Protein AF-A0A962L9R4-F1 (afdb_monomer)

pLDDT: mean 79.28, std 17.74, range [45.66, 96.0]

Mean predicted aligned error: 11.36 Å

Structure (mmCIF, N/CA/C/O backbone):
data_AF-A0A962L9R4-F1
#
_entry.id   AF-A0A962L9R4-F1
#
loop_
_atom_site.group_PDB
_atom_site.id
_atom_site.type_symbol
_atom_site.label_atom_id
_atom_site.label_alt_id
_atom_site.label_comp_id
_atom_site.label_asym_id
_atom_site.label_entity_id
_atom_site.label_seq_id
_atom_site.pdbx_PDB_ins_code
_atom_site.Cartn_x
_atom_site.Cartn_y
_atom_site.Cartn_z
_atom_site.occupancy
_atom_site.B_iso_or_equiv
_atom_site.auth_seq_id
_atom_site.auth_comp_id
_atom_site.auth_asym_id
_atom_site.auth_atom_id
_atom_site.pdbx_PDB_model_num
ATOM 1 N N . MET A 1 1 ? 6.193 21.437 63.450 1.00 46.38 1 MET A N 1
ATOM 2 C CA . MET A 1 1 ? 6.453 20.399 62.426 1.00 46.38 1 MET A CA 1
ATOM 3 C C . MET A 1 1 ? 5.137 19.714 62.081 1.00 46.38 1 MET A C 1
ATOM 5 O O . MET A 1 1 ? 4.665 18.908 62.871 1.00 46.38 1 MET A O 1
ATOM 9 N N . ARG A 1 2 ? 4.491 20.088 60.968 1.00 45.66 2 ARG A N 1
ATOM 10 C CA . ARG A 1 2 ? 3.232 19.478 60.510 1.00 45.66 2 ARG A CA 1
ATOM 11 C C . ARG A 1 2 ? 3.519 18.717 59.220 1.00 45.66 2 ARG A C 1
ATOM 13 O O . ARG A 1 2 ? 3.958 19.294 58.233 1.00 45.66 2 ARG A O 1
ATOM 20 N N . LYS A 1 3 ? 3.385 17.402 59.332 1.00 48.62 3 LYS A N 1
ATOM 21 C CA . LYS A 1 3 ? 3.659 16.385 58.325 1.00 48.62 3 LYS A CA 1
ATOM 22 C C . LYS A 1 3 ? 2.488 16.254 57.346 1.00 48.62 3 LYS A C 1
ATOM 24 O O . LYS A 1 3 ? 1.347 16.393 57.766 1.00 48.62 3 LYS A O 1
ATOM 29 N N . LEU A 1 4 ? 2.853 15.881 56.115 1.00 56.09 4 LEU A N 1
ATOM 30 C CA . LEU A 1 4 ? 2.093 15.154 55.090 1.00 56.09 4 LEU A CA 1
ATOM 31 C C . LEU A 1 4 ? 0.729 15.712 54.667 1.00 56.09 4 LEU A C 1
ATOM 33 O O . LEU A 1 4 ? -0.233 15.527 55.395 1.00 56.09 4 LEU A O 1
ATOM 37 N N . ILE A 1 5 ?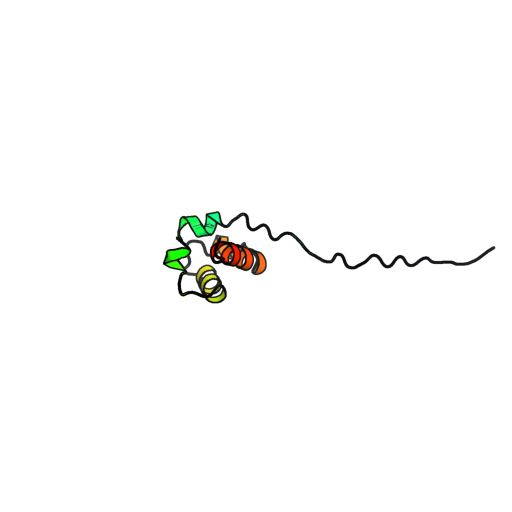 0.636 16.150 53.404 1.00 57.50 5 ILE A N 1
ATOM 38 C CA . ILE A 1 5 ? -0.307 15.567 52.429 1.00 57.50 5 ILE A CA 1
ATOM 39 C C . ILE A 1 5 ? 0.410 15.521 51.067 1.00 57.50 5 ILE A C 1
ATOM 41 O O . ILE A 1 5 ? 0.598 16.545 50.416 1.00 57.50 5 ILE A O 1
ATOM 45 N N . CYS A 1 6 ? 0.863 14.326 50.675 1.00 50.31 6 CYS A N 1
ATOM 46 C CA . CYS A 1 6 ? 1.287 14.023 49.309 1.00 50.31 6 CYS A CA 1
ATOM 47 C C . CYS A 1 6 ? 0.042 13.970 48.422 1.00 50.31 6 CYS A C 1
ATOM 49 O O . CYS A 1 6 ? -0.685 12.978 48.435 1.00 50.31 6 CYS A O 1
ATOM 51 N N . THR A 1 7 ? -0.196 15.017 47.639 1.00 58.47 7 THR A N 1
ATOM 52 C CA . THR A 1 7 ? -1.169 14.974 46.547 1.00 58.47 7 THR A CA 1
ATOM 53 C C . THR A 1 7 ? -0.536 14.216 45.383 1.00 58.47 7 THR A C 1
ATOM 55 O O . THR A 1 7 ? 0.179 14.793 44.567 1.00 58.47 7 THR A O 1
ATOM 58 N N . MET A 1 8 ? -0.760 12.901 45.329 1.00 54.84 8 MET A N 1
ATOM 59 C CA . MET A 1 8 ? -0.568 12.111 44.112 1.00 54.84 8 MET A CA 1
ATOM 60 C C . MET A 1 8 ? -1.568 12.619 43.069 1.00 54.84 8 MET A C 1
ATOM 62 O O . MET A 1 8 ? -2.741 12.252 43.082 1.00 54.84 8 MET A O 1
ATOM 66 N N . MET A 1 9 ? -1.115 13.502 42.180 1.00 57.19 9 MET A N 1
ATOM 67 C CA . MET A 1 9 ? -1.827 13.772 40.938 1.00 57.19 9 MET A CA 1
ATOM 68 C C . MET A 1 9 ? -1.703 12.534 40.054 1.00 57.19 9 MET A C 1
ATOM 70 O O . MET A 1 9 ? -0.627 12.200 39.563 1.00 57.19 9 MET A O 1
ATOM 74 N N . VAL A 1 10 ? -2.832 11.855 39.875 1.00 61.31 10 VAL A N 1
ATOM 75 C CA . VAL A 1 10 ? -3.064 10.891 38.803 1.00 61.31 10 VAL A CA 1
ATOM 76 C C . VAL A 1 10 ? -3.011 11.678 37.492 1.00 61.31 10 VAL A C 1
ATOM 78 O O . VAL A 1 10 ? -4.010 12.233 37.043 1.00 61.31 10 VAL A O 1
ATOM 81 N N . ALA A 1 11 ? -1.815 11.803 36.915 1.00 59.47 11 ALA A N 1
ATOM 82 C CA . ALA A 1 11 ? -1.652 12.278 35.550 1.00 59.47 11 ALA A CA 1
ATOM 83 C C . ALA A 1 11 ? -2.153 11.161 34.629 1.00 59.47 11 ALA A C 1
ATOM 85 O O . ALA A 1 11 ? -1.543 10.098 34.520 1.00 59.47 11 ALA A O 1
ATOM 86 N N . GLY A 1 12 ? -3.342 11.393 34.076 1.00 55.69 12 GLY A N 1
ATOM 87 C CA . GLY A 1 12 ? -4.063 10.460 33.229 1.00 55.69 12 GLY A CA 1
ATOM 88 C C . GLY A 1 12 ? -3.237 9.981 32.042 1.00 55.69 12 GLY A C 1
ATOM 89 O O . GLY A 1 12 ? -2.436 10.719 31.467 1.00 55.69 12 GLY A O 1
ATOM 90 N N . LEU A 1 13 ? -3.486 8.724 31.680 1.00 51.53 13 LEU A N 1
ATOM 91 C CA . LEU A 1 13 ? -3.041 8.111 30.442 1.00 51.53 13 LEU A CA 1
ATOM 92 C C . LEU A 1 13 ? -3.615 8.884 29.244 1.00 51.53 13 LEU A C 1
ATOM 94 O O . LEU A 1 13 ? -4.654 8.525 28.703 1.00 51.53 13 LEU A O 1
ATOM 98 N N . TYR A 1 14 ? -2.914 9.921 28.797 1.00 52.53 14 TYR A N 1
ATOM 99 C CA . TYR A 1 14 ? -2.947 10.363 27.404 1.00 52.53 14 TYR A CA 1
ATOM 100 C C . TYR A 1 14 ? -1.859 9.596 26.646 1.00 52.53 14 TYR A C 1
ATOM 102 O O . TYR A 1 14 ? -0.890 10.161 26.146 1.00 52.53 14 TYR A O 1
ATOM 110 N N . ALA A 1 15 ? -1.977 8.268 26.635 1.00 54.12 15 ALA A N 1
ATOM 111 C CA . ALA A 1 15 ? -1.132 7.419 25.816 1.00 54.12 15 ALA A CA 1
ATOM 112 C C . ALA A 1 15 ? -1.718 7.379 24.398 1.00 54.12 15 ALA A C 1
ATOM 114 O O . ALA A 1 15 ? -2.667 6.651 24.131 1.00 54.12 15 ALA A O 1
ATOM 115 N N . GLY A 1 16 ? -1.138 8.190 23.514 1.00 50.84 16 GLY A N 1
ATOM 116 C CA . GLY A 1 16 ? -0.944 7.807 22.117 1.00 50.84 16 GLY A CA 1
ATOM 117 C C . GLY A 1 16 ? -2.172 7.792 21.210 1.00 50.84 16 GLY A C 1
ATOM 118 O O . GLY A 1 16 ? -2.453 6.776 20.592 1.00 50.84 16 GLY A O 1
ATOM 119 N N . ALA A 1 17 ? -2.831 8.934 21.025 1.00 49.38 17 ALA A N 1
ATOM 120 C CA . ALA A 1 17 ? -3.451 9.222 19.731 1.00 49.38 17 ALA A CA 1
ATOM 121 C C . ALA A 1 17 ? -2.475 10.098 18.938 1.00 49.38 17 ALA A C 1
ATOM 123 O O . ALA A 1 17 ? -2.652 11.311 18.831 1.00 49.38 17 ALA A O 1
ATOM 124 N N . THR A 1 18 ? -1.379 9.513 18.448 1.00 46.88 18 THR A N 1
ATOM 125 C CA . THR A 1 18 ? -0.622 10.172 17.382 1.00 46.88 18 THR A CA 1
ATOM 126 C C . THR A 1 18 ? -1.533 10.198 16.159 1.00 46.88 18 THR A C 1
ATOM 128 O O . THR A 1 18 ? -2.004 9.125 15.773 1.00 46.88 18 THR A O 1
ATOM 131 N N . PRO A 1 19 ? -1.819 11.362 15.547 1.00 46.84 19 PRO A N 1
ATOM 132 C CA . PRO A 1 19 ? -2.424 11.370 14.228 1.00 46.84 19 PRO A CA 1
ATOM 133 C C . PRO A 1 19 ? -1.436 10.645 13.323 1.00 46.84 19 PRO A C 1
ATOM 135 O O . PRO A 1 19 ? -0.346 11.143 13.045 1.00 46.84 19 PRO A O 1
ATOM 138 N N . VAL A 1 20 ? -1.771 9.411 12.963 1.00 49.72 20 VAL A N 1
ATOM 139 C CA . VAL A 1 20 ? -1.050 8.684 11.935 1.00 49.72 20 VAL A CA 1
ATOM 140 C C . VAL A 1 20 ? -1.189 9.572 10.698 1.00 49.72 20 VAL A C 1
ATOM 142 O O . VAL A 1 20 ? -2.297 9.900 10.270 1.00 49.72 20 VAL A O 1
ATOM 145 N N . LEU A 1 21 ? -0.073 10.140 10.250 1.00 51.66 21 LEU A N 1
ATOM 146 C CA . LEU A 1 21 ? -0.060 11.052 9.117 1.00 51.66 21 LEU A CA 1
ATOM 147 C C . LEU A 1 21 ? -0.347 10.212 7.871 1.00 51.66 21 LEU A C 1
ATOM 149 O O . LEU A 1 21 ? 0.565 9.668 7.257 1.00 51.66 21 LEU A O 1
ATOM 153 N N . ALA A 1 22 ? -1.629 10.076 7.539 1.00 56.97 22 ALA A N 1
ATOM 154 C CA . ALA A 1 22 ? -2.110 9.731 6.211 1.00 56.97 22 ALA A CA 1
ATOM 155 C C . ALA A 1 22 ? -1.743 10.899 5.277 1.00 56.97 22 ALA A C 1
ATOM 157 O O . ALA A 1 22 ? -2.542 11.803 5.049 1.00 56.97 22 ALA A O 1
ATOM 158 N N . GLY A 1 23 ? -0.456 10.986 4.934 1.00 56.56 23 GLY A N 1
ATOM 159 C CA . GLY A 1 23 ? 0.099 12.052 4.095 1.00 56.56 23 GLY A CA 1
ATOM 160 C C . GLY A 1 23 ? 0.946 11.550 2.929 1.00 56.56 23 GLY A C 1
ATOM 161 O O . GLY A 1 23 ? 1.257 12.331 2.034 1.00 56.56 23 GLY A O 1
ATOM 162 N N . ASP A 1 24 ? 1.291 10.261 2.923 1.00 69.25 24 ASP A N 1
ATOM 163 C CA . ASP A 1 24 ? 2.061 9.631 1.852 1.00 69.25 24 ASP A CA 1
ATOM 164 C C . ASP A 1 24 ? 1.177 8.779 0.926 1.00 69.25 24 ASP A C 1
ATOM 166 O O . ASP A 1 24 ? 1.695 7.992 0.138 1.00 69.25 24 ASP A O 1
ATOM 170 N N . GLU A 1 25 ? -0.155 8.933 0.942 1.00 78.69 25 GLU A N 1
ATOM 171 C CA . GLU A 1 25 ? -1.040 8.304 -0.052 1.00 78.69 25 GLU A CA 1
ATOM 172 C C . GLU A 1 25 ? -0.593 8.521 -1.506 1.00 78.69 25 GLU A C 1
ATOM 174 O O . GLU A 1 25 ? -0.738 7.580 -2.296 1.00 78.69 25 GLU A O 1
ATOM 179 N N . PRO A 1 26 ? -0.006 9.682 -1.886 1.00 84.00 26 PRO A N 1
ATOM 180 C CA . PRO A 1 26 ? 0.560 9.855 -3.217 1.00 84.00 26 PRO A CA 1
ATOM 181 C C . PRO A 1 26 ? 1.550 8.756 -3.622 1.00 84.00 26 PRO A C 1
ATOM 183 O O . PRO A 1 26 ? 1.578 8.408 -4.796 1.00 84.00 26 PRO A O 1
ATOM 186 N N . LEU A 1 27 ? 2.285 8.149 -2.677 1.00 85.50 27 LEU A N 1
ATOM 187 C CA . LEU A 1 27 ? 3.203 7.035 -2.947 1.00 85.50 27 LEU A CA 1
ATOM 188 C C . LEU A 1 27 ? 2.485 5.850 -3.606 1.00 85.50 27 LEU A C 1
ATOM 190 O O . LEU A 1 27 ? 3.007 5.246 -4.541 1.00 85.50 27 LEU A O 1
ATOM 194 N N . CYS A 1 28 ? 1.287 5.510 -3.127 1.00 89.38 28 CYS A N 1
ATOM 195 C CA . CYS A 1 28 ? 0.491 4.432 -3.705 1.00 89.38 28 CYS A CA 1
ATOM 196 C C . CYS A 1 28 ? -0.113 4.849 -5.052 1.00 89.38 28 CYS A C 1
ATOM 198 O O . CYS A 1 28 ? -0.162 4.045 -5.981 1.00 89.38 28 CYS A O 1
ATOM 200 N N . LEU A 1 29 ? -0.523 6.114 -5.167 1.00 91.31 29 LEU A N 1
ATOM 201 C CA . LEU A 1 29 ? -1.185 6.662 -6.353 1.00 91.31 29 LEU A CA 1
ATOM 202 C C . LEU A 1 29 ? -0.245 6.885 -7.549 1.00 91.31 29 LEU A C 1
ATOM 204 O O . LEU A 1 29 ? -0.718 7.125 -8.655 1.00 91.31 29 LEU A O 1
ATOM 208 N N . GLU A 1 30 ? 1.076 6.783 -7.371 1.00 90.06 30 GLU A N 1
ATOM 209 C CA . GLU A 1 30 ? 2.026 6.804 -8.494 1.00 90.06 30 GLU A CA 1
ATOM 210 C C . GLU A 1 30 ? 1.861 5.607 -9.440 1.00 90.06 30 GLU A C 1
ATOM 212 O O . GLU A 1 30 ? 2.231 5.688 -10.611 1.00 90.06 30 GLU A O 1
ATOM 217 N N . CYS A 1 31 ? 1.385 4.474 -8.918 1.00 90.50 31 CYS A N 1
ATOM 218 C CA . CYS A 1 31 ? 1.289 3.212 -9.655 1.00 90.50 31 CYS A CA 1
ATOM 219 C C . CYS A 1 31 ? -0.099 2.578 -9.601 1.00 90.50 31 CYS A C 1
ATOM 221 O O . CYS A 1 31 ? -0.355 1.693 -10.413 1.00 90.50 31 CYS A O 1
ATOM 223 N N . HIS A 1 32 ? -0.945 2.987 -8.654 1.00 91.00 32 HIS A N 1
ATOM 224 C CA . HIS A 1 32 ? -2.253 2.390 -8.448 1.00 91.00 32 HIS A CA 1
ATOM 225 C C . HIS A 1 32 ? -3.383 3.391 -8.641 1.00 91.00 32 HIS A C 1
ATOM 227 O O . HIS A 1 32 ? -3.336 4.509 -8.128 1.00 91.00 32 HIS A O 1
ATOM 233 N N . GLU A 1 33 ? -4.439 2.931 -9.295 1.00 93.94 33 GLU A N 1
ATOM 234 C CA . GLU A 1 33 ? -5.772 3.508 -9.260 1.00 93.94 33 GLU A CA 1
ATOM 235 C C . GLU A 1 33 ? -6.639 2.658 -8.313 1.00 93.94 33 GLU A C 1
ATOM 237 O O . GLU A 1 33 ? -7.169 1.626 -8.722 1.00 93.94 33 GLU A O 1
ATOM 242 N N . PRO A 1 34 ? -6.807 3.047 -7.030 1.00 92.69 34 PRO A N 1
ATOM 243 C CA . PRO A 1 34 ? -7.423 2.187 -6.012 1.00 92.69 34 PRO A CA 1
ATOM 244 C C . PRO A 1 34 ? -8.825 1.674 -6.360 1.00 92.69 34 PRO A C 1
ATOM 246 O O . PRO A 1 34 ? -9.193 0.565 -5.981 1.00 92.69 34 PRO A O 1
ATOM 249 N N . ALA A 1 35 ? -9.609 2.471 -7.092 1.00 91.00 35 ALA A N 1
ATOM 250 C CA . ALA A 1 35 ? -10.960 2.102 -7.507 1.00 91.00 35 ALA A CA 1
ATOM 251 C C . ALA A 1 35 ? -10.989 0.973 -8.553 1.00 91.00 35 ALA A C 1
ATOM 253 O O . ALA A 1 35 ? -12.004 0.283 -8.671 1.00 91.00 35 ALA A O 1
ATOM 254 N N . GLU A 1 36 ? -9.898 0.785 -9.295 1.00 92.56 36 GLU A N 1
ATOM 255 C CA . GLU A 1 36 ? -9.756 -0.254 -10.313 1.00 92.56 36 GLU A CA 1
ATOM 256 C C . GLU A 1 36 ? -8.877 -1.399 -9.803 1.00 92.56 36 GLU A C 1
ATOM 258 O O . GLU A 1 36 ? -9.334 -2.540 -9.729 1.00 92.56 36 GLU A O 1
ATOM 263 N N . ASP A 1 37 ? -7.655 -1.092 -9.365 1.00 94.12 37 ASP A N 1
ATOM 264 C CA . ASP A 1 37 ? -6.645 -2.084 -8.985 1.00 94.12 37 ASP A CA 1
ATOM 265 C C . ASP A 1 37 ? -6.997 -2.854 -7.709 1.00 94.12 37 ASP A C 1
ATOM 267 O O . ASP A 1 37 ? -6.561 -3.992 -7.527 1.00 94.12 37 ASP A O 1
ATOM 271 N N . TRP A 1 38 ? -7.754 -2.238 -6.794 1.00 94.56 38 TRP A N 1
ATOM 272 C CA . TRP A 1 38 ? -8.022 -2.789 -5.460 1.00 94.56 38 TRP A CA 1
ATOM 273 C C . TRP A 1 38 ? -9.500 -3.092 -5.204 1.00 94.56 38 TRP A C 1
ATOM 275 O O . TRP A 1 38 ? -9.866 -3.448 -4.085 1.00 94.56 38 TRP A O 1
ATOM 285 N N . LYS A 1 39 ? -10.352 -2.985 -6.229 1.00 91.56 39 LYS A N 1
ATOM 286 C CA . LYS A 1 39 ? -11.816 -3.087 -6.126 1.00 91.56 39 LYS A CA 1
ATOM 287 C C . LYS A 1 39 ? -12.318 -4.331 -5.383 1.00 91.56 39 LYS A C 1
ATOM 289 O O . LYS A 1 39 ? -13.283 -4.243 -4.628 1.00 91.56 39 LYS A O 1
ATOM 294 N N . ASP A 1 40 ? -11.658 -5.465 -5.600 1.00 93.56 40 ASP A N 1
ATOM 295 C CA . ASP A 1 40 ? -12.042 -6.767 -5.040 1.00 93.56 40 ASP A CA 1
ATOM 296 C C . ASP A 1 40 ? -11.036 -7.276 -3.989 1.00 93.56 40 ASP A C 1
ATOM 298 O O . ASP A 1 40 ? -11.067 -8.445 -3.595 1.00 93.56 40 ASP A O 1
ATOM 302 N N . LEU A 1 41 ? -10.128 -6.407 -3.529 1.00 94.75 41 LEU A N 1
ATOM 303 C CA . LEU A 1 41 ? -9.111 -6.736 -2.537 1.00 94.75 41 LEU A CA 1
ATOM 304 C C . LEU A 1 41 ? -9.478 -6.176 -1.166 1.00 94.75 41 LEU A C 1
ATOM 306 O O . LEU A 1 41 ? -9.926 -5.043 -1.006 1.00 94.75 41 LEU A O 1
ATOM 310 N N . THR A 1 42 ? -9.221 -6.971 -0.133 1.00 93.81 42 THR A N 1
ATOM 311 C CA . THR A 1 42 ? -9.267 -6.481 1.245 1.00 93.81 42 THR A CA 1
ATOM 312 C C . THR A 1 42 ? -8.033 -5.637 1.552 1.00 93.81 42 THR A C 1
ATOM 314 O O . THR A 1 42 ? -6.950 -5.876 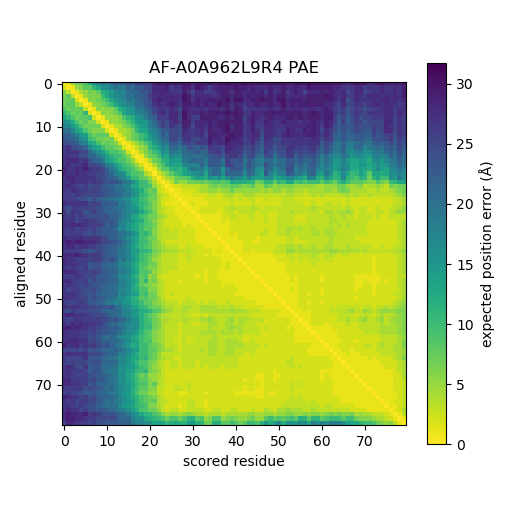1.017 1.00 93.81 42 THR A O 1
ATOM 317 N N . THR A 1 43 ? -8.148 -4.710 2.506 1.00 92.50 43 THR A N 1
ATOM 318 C CA . THR A 1 43 ? -7.003 -3.931 3.007 1.00 92.50 43 THR A CA 1
ATOM 319 C C . THR A 1 43 ? -5.818 -4.817 3.402 1.00 92.50 43 THR A C 1
ATOM 321 O O . THR A 1 43 ? -4.677 -4.492 3.094 1.00 92.50 43 THR A O 1
ATOM 324 N N . ALA A 1 44 ? -6.077 -5.970 4.025 1.00 93.81 44 ALA A N 1
ATOM 325 C CA . ALA A 1 44 ? -5.032 -6.913 4.413 1.00 93.81 44 ALA A CA 1
ATOM 326 C C . ALA A 1 44 ? -4.294 -7.521 3.206 1.00 93.81 44 ALA A C 1
ATOM 328 O O . ALA A 1 44 ? -3.076 -7.677 3.262 1.00 93.81 44 ALA A O 1
ATOM 329 N N . GLN A 1 45 ? -5.008 -7.836 2.119 1.00 96.00 45 GLN A N 1
ATOM 330 C CA . GLN A 1 45 ? -4.394 -8.332 0.881 1.00 96.00 45 GLN A CA 1
ATOM 331 C C . GLN A 1 45 ? -3.528 -7.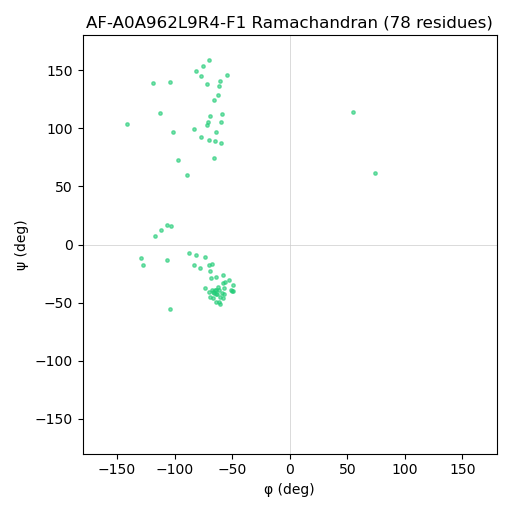253 0.230 1.00 96.00 45 GLN A C 1
ATOM 333 O O . GLN A 1 45 ? -2.369 -7.510 -0.072 1.00 96.00 45 GLN A O 1
ATOM 338 N N . ILE A 1 46 ? -4.039 -6.024 0.127 1.00 95.19 46 ILE A N 1
ATOM 339 C CA . ILE A 1 46 ? -3.296 -4.893 -0.450 1.00 95.19 46 ILE A CA 1
ATOM 340 C C . ILE A 1 46 ? -2.001 -4.635 0.333 1.00 95.19 46 ILE A C 1
ATOM 342 O O . ILE A 1 46 ? -0.944 -4.418 -0.251 1.00 95.19 46 ILE A O 1
ATOM 346 N N . ILE A 1 47 ? -2.055 -4.699 1.666 1.00 94.50 47 ILE A N 1
ATOM 347 C CA . ILE A 1 47 ? -0.874 -4.532 2.522 1.00 94.50 47 ILE A CA 1
ATOM 348 C C . ILE A 1 47 ? 0.129 -5.670 2.326 1.00 94.50 47 ILE A C 1
ATOM 350 O O . ILE A 1 47 ? 1.334 -5.416 2.291 1.00 94.50 47 ILE A O 1
ATOM 354 N N . ALA A 1 48 ? -0.343 -6.914 2.221 1.00 94.94 48 ALA A N 1
ATOM 355 C CA . ALA A 1 48 ? 0.525 -8.059 1.973 1.00 94.94 48 ALA A CA 1
ATOM 356 C C . ALA A 1 48 ? 1.268 -7.906 0.635 1.00 94.94 48 ALA A C 1
ATOM 358 O O . ALA A 1 48 ? 2.491 -8.058 0.603 1.00 94.94 48 ALA A O 1
ATOM 359 N N . ASP A 1 49 ? 0.558 -7.502 -0.418 1.00 94.12 49 ASP A N 1
ATOM 360 C CA . ASP A 1 49 ? 1.118 -7.272 -1.752 1.00 94.12 49 ASP A CA 1
ATOM 361 C C . ASP A 1 49 ? 2.074 -6.068 -1.771 1.00 94.12 49 ASP A C 1
ATOM 363 O O . ASP A 1 49 ? 3.151 -6.119 -2.367 1.00 94.12 49 ASP A O 1
ATOM 367 N N . ALA A 1 50 ? 1.749 -4.989 -1.054 1.00 93.00 50 ALA A N 1
ATOM 368 C CA . ALA A 1 50 ? 2.629 -3.829 -0.917 1.00 93.00 50 ALA A CA 1
ATOM 369 C C . ALA A 1 50 ? 3.959 -4.190 -0.228 1.00 93.00 50 ALA A C 1
ATOM 371 O O . ALA A 1 50 ? 5.020 -3.675 -0.591 1.00 93.00 50 ALA A O 1
ATOM 372 N N . LYS A 1 51 ? 3.921 -5.098 0.756 1.00 92.56 51 LYS A N 1
ATOM 373 C CA . LYS A 1 51 ? 5.107 -5.580 1.480 1.00 92.56 51 LYS A CA 1
ATOM 374 C C . LYS A 1 51 ? 5.874 -6.673 0.740 1.00 92.56 51 LYS A C 1
ATOM 376 O O . LYS A 1 51 ? 6.974 -7.018 1.181 1.00 92.56 51 LYS A O 1
ATOM 381 N N . ALA A 1 52 ? 5.342 -7.213 -0.353 1.00 94.62 52 ALA A N 1
ATOM 382 C CA . ALA A 1 52 ? 5.998 -8.276 -1.096 1.00 94.62 52 ALA A CA 1
ATOM 383 C C . ALA A 1 52 ? 7.371 -7.806 -1.633 1.00 94.62 52 ALA A C 1
ATOM 385 O O . ALA A 1 52 ? 7.531 -6.641 -2.011 1.00 94.62 52 ALA A O 1
ATOM 386 N N . PRO A 1 53 ? 8.410 -8.662 -1.609 1.00 93.94 53 PRO A N 1
ATOM 387 C CA . PRO A 1 53 ? 9.776 -8.276 -1.980 1.00 93.94 53 PRO A CA 1
ATOM 388 C C . PRO A 1 53 ? 9.946 -7.943 -3.469 1.00 93.94 53 PRO A C 1
ATOM 390 O O . PRO A 1 53 ? 10.940 -7.327 -3.849 1.00 93.94 53 PRO A O 1
ATOM 393 N N . ASP A 1 54 ? 8.998 -8.352 -4.307 1.00 93.38 54 ASP A N 1
ATOM 394 C CA . ASP A 1 54 ? 8.911 -8.060 -5.737 1.00 93.38 54 ASP A CA 1
ATOM 395 C C . ASP A 1 54 ? 8.174 -6.745 -6.047 1.00 93.38 54 ASP A C 1
ATOM 397 O O . ASP A 1 54 ? 8.204 -6.276 -7.188 1.00 93.38 54 ASP A O 1
ATOM 401 N N . ASN A 1 55 ? 7.580 -6.093 -5.042 1.00 91.50 55 ASN A N 1
ATOM 402 C CA . ASN A 1 55 ? 7.018 -4.761 -5.197 1.00 91.50 55 ASN A CA 1
ATOM 403 C C . ASN A 1 55 ? 8.127 -3.754 -5.565 1.00 91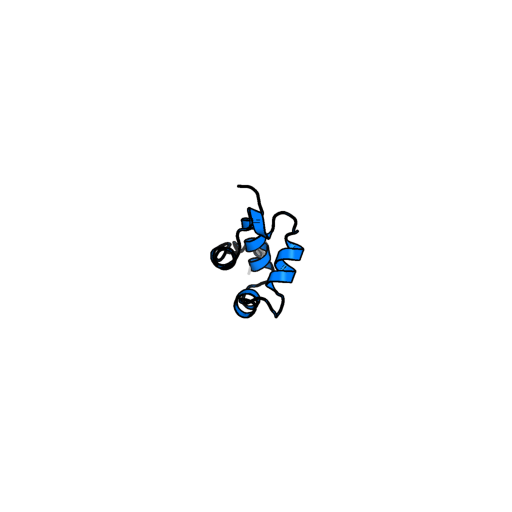.50 55 ASN A C 1
ATOM 405 O O . ASN A 1 55 ? 9.145 -3.631 -4.879 1.00 91.50 55 ASN A O 1
ATOM 409 N N . LYS A 1 56 ? 7.919 -2.971 -6.632 1.00 90.88 56 LYS A N 1
ATOM 410 C CA . LYS A 1 56 ? 8.899 -1.978 -7.123 1.00 90.88 56 LYS A CA 1
ATOM 411 C C . LYS A 1 56 ? 9.286 -0.929 -6.071 1.00 90.88 56 LYS A C 1
ATOM 413 O O . LYS A 1 56 ? 10.384 -0.380 -6.130 1.00 90.88 56 LYS A O 1
ATOM 418 N N . ARG A 1 57 ? 8.396 -0.670 -5.113 1.00 90.00 57 ARG A N 1
ATOM 419 C CA . ARG A 1 57 ? 8.541 0.262 -3.991 1.00 90.00 57 ARG A CA 1
ATOM 420 C C . ARG A 1 57 ? 8.744 -0.462 -2.656 1.00 90.00 57 ARG A C 1
ATOM 422 O O . ARG A 1 57 ? 8.640 0.169 -1.613 1.00 90.00 57 ARG A O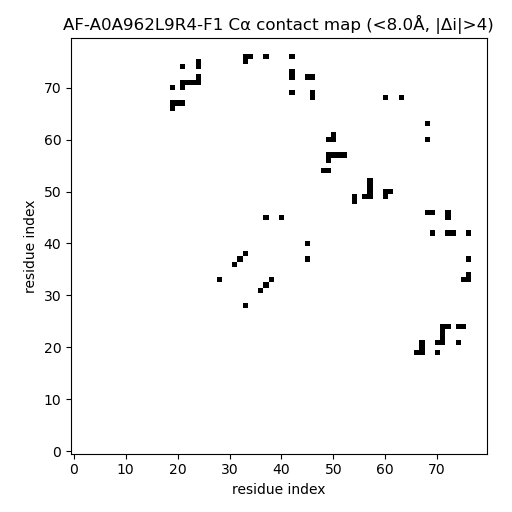 1
ATOM 429 N N . HIS A 1 58 ? 9.099 -1.754 -2.648 1.00 91.56 58 HIS A N 1
ATOM 430 C CA . HIS A 1 58 ? 9.265 -2.558 -1.426 1.00 91.56 58 HIS A CA 1
ATOM 431 C C . HIS A 1 58 ? 10.132 -1.880 -0.351 1.00 91.56 58 HIS A C 1
ATOM 433 O O . HIS A 1 58 ? 9.820 -1.949 0.835 1.00 91.56 58 HIS A O 1
ATOM 439 N N . LYS A 1 59 ? 11.222 -1.205 -0.747 1.00 90.88 59 LYS A N 1
ATOM 440 C CA . LYS A 1 59 ? 12.090 -0.469 0.190 1.00 90.88 59 LYS A CA 1
ATOM 441 C C . LYS A 1 59 ? 11.370 0.700 0.861 1.00 90.88 59 LYS A C 1
ATOM 443 O O . LYS A 1 59 ? 11.533 0.876 2.063 1.00 90.88 59 LYS A O 1
ATOM 448 N N . ASP A 1 60 ? 10.588 1.450 0.090 1.00 89.62 60 ASP A N 1
ATOM 449 C CA . ASP A 1 60 ? 9.819 2.601 0.564 1.00 89.62 60 ASP A CA 1
ATOM 450 C C . ASP A 1 60 ? 8.677 2.115 1.470 1.00 89.62 60 ASP A C 1
ATOM 452 O O . ASP A 1 60 ? 8.530 2.581 2.595 1.00 89.62 60 ASP A O 1
ATOM 456 N N . VAL A 1 61 ? 7.955 1.071 1.047 1.00 88.50 61 VAL A N 1
ATOM 457 C CA . VAL A 1 61 ? 6.884 0.444 1.839 1.00 88.50 61 VAL A CA 1
ATOM 458 C C . VAL A 1 61 ? 7.411 -0.134 3.157 1.00 88.50 61 VAL A C 1
ATOM 460 O O . VAL A 1 61 ? 6.761 0.001 4.187 1.00 88.50 61 VAL A O 1
ATOM 463 N N . ARG A 1 62 ? 8.605 -0.741 3.168 1.00 89.88 62 ARG A N 1
ATOM 464 C CA . ARG A 1 62 ? 9.239 -1.251 4.397 1.00 89.88 62 ARG A CA 1
ATOM 465 C C . ARG A 1 62 ? 9.736 -0.168 5.353 1.00 89.88 62 ARG A C 1
ATOM 467 O O . ARG A 1 62 ? 10.033 -0.497 6.501 1.00 89.88 62 ARG A O 1
ATOM 474 N N . ALA A 1 63 ? 9.897 1.068 4.886 1.00 90.31 63 ALA A N 1
ATOM 475 C CA . ALA A 1 63 ? 10.253 2.192 5.745 1.00 90.31 63 ALA A CA 1
ATOM 476 C C . ALA A 1 63 ? 9.042 2.716 6.535 1.00 90.31 63 ALA A C 1
ATOM 478 O O . ALA A 1 63 ? 9.227 3.363 7.566 1.00 90.31 63 ALA A O 1
ATOM 479 N N . LEU A 1 64 ? 7.824 2.410 6.079 1.00 89.06 64 LEU A N 1
ATOM 480 C CA . LEU A 1 64 ? 6.585 2.699 6.791 1.00 89.06 64 LEU A CA 1
ATOM 481 C C . LEU A 1 64 ? 6.374 1.695 7.929 1.00 89.06 64 LEU A C 1
ATOM 483 O O . LEU A 1 64 ? 6.684 0.507 7.801 1.00 89.06 64 LEU A O 1
ATOM 487 N N . SER A 1 65 ? 5.792 2.157 9.035 1.00 90.25 65 SER A N 1
ATOM 488 C CA . SER A 1 65 ? 5.244 1.246 10.036 1.00 90.25 65 SER A CA 1
ATOM 489 C C . SER A 1 65 ? 3.996 0.538 9.502 1.00 90.25 65 SER A C 1
ATOM 491 O O . SER A 1 65 ? 3.306 1.026 8.602 1.00 90.25 65 SER A O 1
ATOM 493 N N . ASP A 1 66 ? 3.665 -0.603 10.102 1.00 90.12 66 ASP A N 1
ATOM 494 C CA . ASP A 1 66 ? 2.449 -1.351 9.775 1.00 90.12 66 ASP A CA 1
ATOM 495 C C . ASP A 1 66 ? 1.185 -0.495 9.945 1.00 90.12 66 ASP A C 1
ATOM 497 O O . ASP A 1 66 ? 0.268 -0.571 9.131 1.00 90.12 66 ASP A O 1
ATOM 501 N N . GLU A 1 67 ? 1.165 0.362 10.964 1.00 90.00 67 GLU A N 1
ATOM 502 C CA . GLU A 1 67 ? 0.062 1.277 11.266 1.00 90.00 67 GLU A CA 1
ATOM 503 C C . GLU A 1 67 ? -0.054 2.400 10.229 1.00 90.00 67 GLU A C 1
ATOM 505 O O . GLU A 1 67 ? -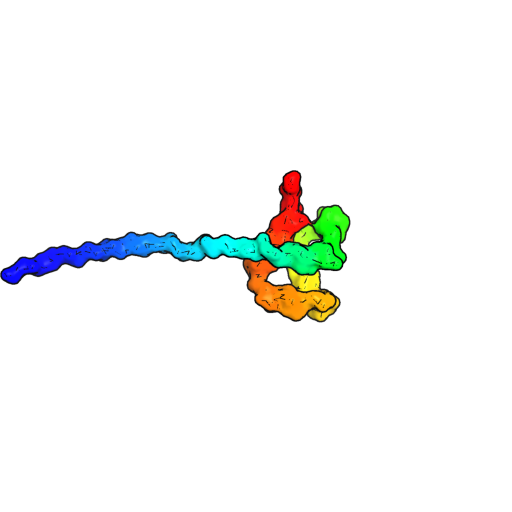1.163 2.733 9.809 1.00 90.00 67 GLU A O 1
ATOM 510 N N . GLN A 1 68 ? 1.074 2.959 9.776 1.00 90.19 68 GLN A N 1
ATOM 511 C CA . GLN A 1 68 ? 1.096 3.979 8.724 1.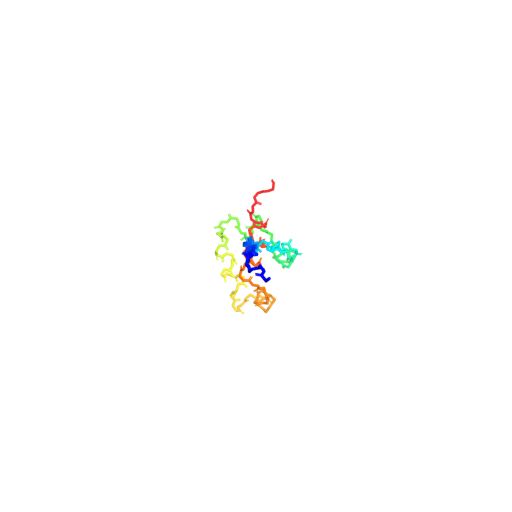00 90.19 68 GLN A CA 1
ATOM 512 C C . GLN A 1 68 ? 0.577 3.412 7.405 1.00 90.19 68 GLN A C 1
ATOM 514 O O . GLN A 1 68 ? -0.328 3.982 6.798 1.00 90.19 68 GLN A O 1
ATOM 519 N N .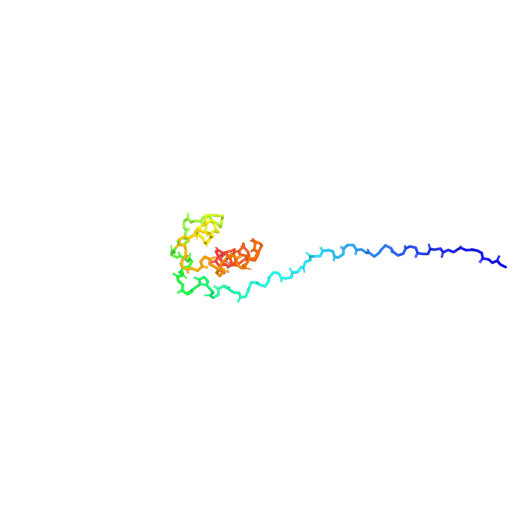 LEU A 1 69 ? 1.095 2.253 6.995 1.00 91.88 69 LEU A N 1
ATOM 520 C CA . LEU A 1 69 ? 0.673 1.599 5.762 1.00 91.88 69 LEU A CA 1
ATOM 521 C C . LEU A 1 69 ? -0.807 1.194 5.815 1.00 91.88 69 LEU A C 1
ATOM 523 O O . LEU A 1 69 ? -1.545 1.423 4.858 1.00 91.88 69 LEU A O 1
ATOM 527 N N . GLN A 1 70 ? -1.264 0.654 6.949 1.00 92.44 70 GLN A N 1
ATOM 528 C CA . GLN A 1 70 ? -2.675 0.341 7.170 1.00 92.44 70 GLN A CA 1
ATOM 529 C C . GLN A 1 70 ? -3.554 1.579 7.013 1.00 92.44 70 GLN A C 1
ATOM 531 O O . GLN A 1 70 ? -4.588 1.514 6.347 1.00 92.44 70 GLN A O 1
ATOM 536 N N . ALA A 1 71 ? -3.161 2.702 7.607 1.00 90.75 71 ALA A N 1
ATOM 537 C CA . ALA A 1 71 ? -3.935 3.930 7.536 1.00 90.75 71 ALA A CA 1
ATOM 538 C C . ALA A 1 71 ? -3.990 4.513 6.123 1.00 90.75 71 ALA A C 1
ATOM 540 O O . ALA A 1 71 ? -5.068 4.905 5.685 1.00 90.75 71 ALA A O 1
ATOM 541 N N . MET A 1 72 ? -2.875 4.493 5.391 1.00 90.81 72 MET A N 1
ATOM 542 C CA . MET A 1 72 ? -2.816 4.931 3.994 1.00 90.81 72 MET A CA 1
ATOM 543 C C . MET A 1 72 ? -3.737 4.094 3.101 1.00 90.81 72 MET A C 1
ATOM 545 O O . MET A 1 72 ? -4.586 4.639 2.399 1.00 90.81 72 MET A O 1
ATOM 549 N N . VAL A 1 73 ? -3.630 2.762 3.164 1.00 92.56 73 VAL A N 1
ATOM 550 C CA . VAL A 1 73 ? -4.480 1.870 2.358 1.00 92.56 73 VAL A CA 1
ATOM 551 C C . VAL A 1 73 ? -5.949 2.008 2.759 1.00 92.56 73 VAL A C 1
ATOM 553 O O . VAL A 1 73 ? -6.823 2.025 1.895 1.00 92.56 73 VAL A O 1
ATOM 556 N N . THR A 1 74 ? -6.241 2.157 4.054 1.00 91.56 74 THR A N 1
ATOM 557 C CA . THR A 1 74 ? -7.612 2.397 4.529 1.00 91.56 74 THR A CA 1
ATOM 558 C C . THR A 1 74 ? -8.158 3.703 3.951 1.00 91.56 74 THR A C 1
ATOM 560 O O . THR A 1 74 ? -9.226 3.692 3.350 1.00 91.56 74 THR A O 1
ATOM 563 N N . ALA A 1 75 ? -7.417 4.810 4.044 1.00 88.94 75 ALA A N 1
ATOM 564 C CA . ALA A 1 75 ? -7.833 6.106 3.505 1.00 88.94 75 ALA A CA 1
ATOM 565 C C . ALA A 1 75 ? -8.116 6.066 1.991 1.00 88.94 75 ALA A C 1
ATOM 567 O O . ALA A 1 75 ? -9.020 6.749 1.515 1.00 88.94 75 ALA A O 1
ATOM 568 N N . LEU A 1 76 ? -7.381 5.238 1.245 1.00 90.31 76 LEU A N 1
ATOM 569 C CA . LEU A 1 76 ? -7.523 5.078 -0.204 1.00 90.31 76 LEU A CA 1
ATOM 570 C C . LEU A 1 76 ? -8.636 4.112 -0.640 1.00 90.31 76 LEU A C 1
ATOM 572 O O . LEU A 1 76 ? -9.043 4.149 -1.798 1.00 90.31 76 LEU A O 1
ATOM 576 N N . THR A 1 77 ? -9.119 3.252 0.258 1.00 89.31 77 THR A N 1
ATOM 577 C CA . THR A 1 77 ? -10.147 2.234 -0.041 1.00 89.31 77 THR A CA 1
ATOM 578 C C . THR A 1 77 ? -11.518 2.565 0.541 1.00 89.31 77 THR A C 1
ATOM 580 O O . THR A 1 77 ? -12.511 1.945 0.161 1.00 89.31 77 THR A O 1
ATOM 583 N N . GLN A 1 78 ? -11.610 3.539 1.451 1.00 82.31 78 GLN A N 1
ATOM 584 C CA . GLN A 1 78 ? -12.899 4.021 1.938 1.00 82.31 78 GLN A CA 1
ATOM 585 C C . GLN A 1 78 ? -13.622 4.840 0.851 1.00 82.31 78 GLN A C 1
ATOM 587 O O . GLN A 1 78 ? -12.994 5.666 0.183 1.00 82.31 78 GLN A O 1
ATOM 592 N N . PRO A 1 79 ? -14.944 4.659 0.681 1.00 69.62 79 PRO A N 1
ATOM 593 C CA . PRO A 1 79 ? -15.736 5.526 -0.184 1.00 69.62 79 PRO A CA 1
ATOM 594 C C . PRO A 1 79 ? -15.697 6.972 0.337 1.00 69.62 79 PRO A C 1
ATOM 596 O O . PRO A 1 79 ? -15.800 7.196 1.545 1.00 69.62 79 PRO A O 1
ATOM 599 N N . LYS A 1 80 ? -15.525 7.938 -0.574 1.00 59.44 80 LYS A N 1
ATOM 600 C CA . LYS A 1 80 ? -15.542 9.379 -0.272 1.00 59.44 80 LYS A CA 1
ATOM 601 C C . LYS A 1 80 ? -16.951 9.958 -0.270 1.00 59.44 80 LYS A C 1
ATOM 603 O O . LYS A 1 80 ? -17.774 9.493 -1.090 1.00 59.44 80 LYS A O 1
#

Radius of gyration: 20.87 Å; Cα contacts (8 Å, |Δi|>4): 44; chains: 1; bounding box: 28×29×73 Å

Secondary structure (DSSP, 8-state):
---------------------TT-HHHHHTT--HHHHTTT--HHHHHHHHHSTTSTTHHHHHHS-HHHHHHHHHHHHS--

Sequence (80 aa):
MRKLICTMMVAGLYAGATPVLAGDEPLCLECHEPAEDWKDLTTAQIIADAKAPDNKRHKDVRALSDEQLQAMVTALTQPK

Solvent-accessible surface area (backbone atoms only — not comparable to full-atom values): 5327 Å² total; per-residue (Å²): 141,87,80,84,85,84,80,80,75,82,79,72,89,81,76,76,86,69,81,70,75,72,71,61,48,64,70,54,54,75,82,44,54,52,83,70,80,38,64,93,54,53,70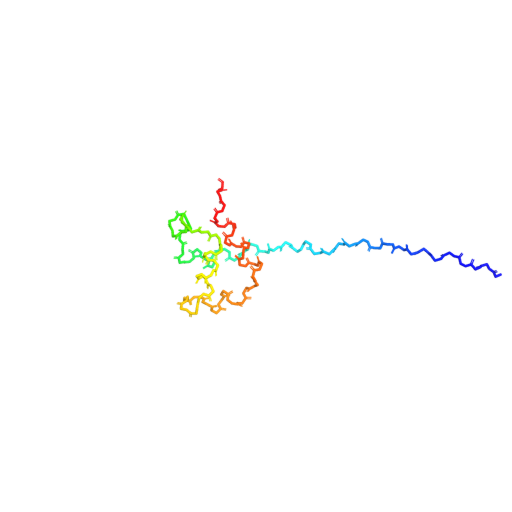,68,55,53,52,53,55,46,62,30,87,82,34,95,54,22,72,63,51,67,69,45,52,73,67,48,50,51,46,30,51,47,67,60,68,53,87,130

Nearest PDB structures (foldseek):
  8brm-assembly1_Lj  TM=2.329E-01  e=9.813E+00  Giardia lamblia ATCC 50803

Foldseek 3Di:
DDDDDPPPPPPDPPPDPDVLPLPVLVVVVVPDDCVPPCVPPDLVRVLVVCCDPPHPCNVVSVVDDPVSSSVSSVVNNDDD